Protein AF-A0A7S0LPG3-F1 (afdb_monomer)

Radius of gyration: 15.77 Å; Cα contacts (8 Å, |Δi|>4): 92; chains: 1; bounding box: 31×49×34 Å

Foldseek 3Di:
DVVVVVVVVVCVVDPDALLRVLLVVLVVLVVVCVVVVPLVVSVVVLVVSVVSLVVGPDPDDPVSNLSSLQSSLVSCLVSVVVVCLVVSLVSLVVSLPDPPDDPVRNVVSVVSCPDPSVD

Structure (mmCIF, N/CA/C/O backbone):
data_AF-A0A7S0LPG3-F1
#
_entry.id   AF-A0A7S0LPG3-F1
#
loop_
_atom_site.group_PDB
_atom_site.id
_atom_site.type_symbol
_atom_site.label_atom_id
_atom_site.label_alt_id
_atom_site.label_comp_id
_atom_site.label_asym_id
_atom_site.label_entity_id
_atom_site.label_seq_id
_atom_site.pdbx_PDB_ins_code
_atom_site.Cartn_x
_atom_site.Cartn_y
_atom_site.Cartn_z
_atom_site.occupancy
_atom_site.B_iso_or_equiv
_atom_site.auth_seq_id
_atom_site.auth_comp_id
_atom_site.auth_asym_id
_atom_site.auth_atom_id
_atom_site.pdbx_PDB_model_num
ATOM 1 N N . PRO A 1 1 ? 12.240 -31.495 1.608 1.00 48.78 1 PRO A N 1
ATOM 2 C CA . PRO A 1 1 ? 10.893 -31.803 1.061 1.00 48.78 1 PRO A CA 1
ATOM 3 C C . PRO A 1 1 ? 10.687 -31.238 -0.362 1.00 48.78 1 PRO A C 1
ATOM 5 O O . PRO A 1 1 ? 10.898 -30.050 -0.586 1.00 48.78 1 PRO A O 1
ATOM 8 N N . ALA A 1 2 ? 10.275 -32.087 -1.316 1.00 57.34 2 ALA A N 1
ATOM 9 C CA . ALA A 1 2 ? 10.165 -31.784 -2.755 1.00 57.34 2 ALA A CA 1
ATOM 10 C C . ALA A 1 2 ? 9.277 -30.566 -3.101 1.00 57.34 2 ALA A C 1
ATOM 12 O O . ALA A 1 2 ? 9.561 -29.837 -4.049 1.00 57.34 2 ALA A O 1
ATOM 13 N N . LYS A 1 3 ? 8.260 -30.272 -2.275 1.00 43.75 3 LYS A N 1
ATOM 14 C CA . LYS A 1 3 ? 7.430 -29.057 -2.403 1.00 43.75 3 LYS A CA 1
ATOM 15 C C . LYS A 1 3 ? 8.240 -27.759 -2.261 1.00 43.75 3 LYS A C 1
ATOM 17 O O . LYS A 1 3 ? 7.975 -26.799 -2.975 1.00 43.75 3 LYS A O 1
ATOM 22 N N . GLY A 1 4 ? 9.251 -27.736 -1.388 1.00 43.25 4 GLY A N 1
ATOM 23 C CA . GLY A 1 4 ? 10.129 -26.572 -1.214 1.00 43.25 4 GLY A CA 1
ATOM 24 C C . GLY A 1 4 ? 10.999 -26.295 -2.445 1.00 43.25 4 GLY A C 1
ATOM 25 O O . GLY A 1 4 ? 11.192 -25.140 -2.812 1.00 43.25 4 GLY A O 1
ATOM 26 N N . ALA A 1 5 ? 11.458 -27.346 -3.133 1.00 53.94 5 ALA A N 1
ATOM 27 C CA . ALA A 1 5 ? 12.257 -27.222 -4.354 1.00 53.94 5 ALA A CA 1
ATOM 28 C C . ALA A 1 5 ? 11.432 -26.686 -5.541 1.00 53.94 5 ALA A C 1
ATOM 30 O O . ALA A 1 5 ? 11.895 -25.803 -6.262 1.00 53.94 5 ALA A O 1
ATOM 31 N N . LEU A 1 6 ? 10.182 -27.147 -5.693 1.00 54.97 6 LEU A N 1
ATOM 32 C CA . LEU A 1 6 ? 9.236 -26.628 -6.691 1.00 54.97 6 LEU A CA 1
ATOM 33 C C . LEU A 1 6 ? 8.942 -25.136 -6.483 1.00 54.97 6 LEU A C 1
ATOM 35 O O . LEU A 1 6 ? 9.034 -24.359 -7.433 1.00 54.97 6 LEU A O 1
ATOM 39 N N . LEU A 1 7 ? 8.675 -24.719 -5.240 1.00 56.31 7 LEU A N 1
ATOM 40 C CA . LEU A 1 7 ? 8.431 -23.312 -4.902 1.00 56.31 7 LEU A CA 1
ATOM 41 C C . LEU A 1 7 ? 9.644 -22.425 -5.214 1.00 56.31 7 LEU A C 1
ATOM 43 O O . LEU A 1 7 ? 9.485 -21.359 -5.804 1.00 56.31 7 LEU A O 1
ATOM 47 N N . LEU A 1 8 ? 10.857 -22.881 -4.887 1.00 54.78 8 LEU A N 1
ATOM 48 C CA . LEU A 1 8 ? 12.090 -22.153 -5.195 1.00 54.78 8 LEU A CA 1
ATOM 49 C C . LEU A 1 8 ? 12.358 -22.052 -6.702 1.00 54.78 8 LEU A C 1
ATOM 51 O O . LEU A 1 8 ? 12.748 -20.985 -7.173 1.00 54.78 8 LEU A O 1
ATOM 55 N N . SER A 1 9 ? 12.124 -23.119 -7.472 1.00 58.25 9 SER A N 1
ATOM 56 C CA . SER A 1 9 ? 12.274 -23.084 -8.936 1.00 58.25 9 SER A CA 1
ATOM 57 C C . SER A 1 9 ? 11.288 -22.107 -9.589 1.00 58.25 9 SER A C 1
ATOM 59 O O . SER A 1 9 ? 11.672 -21.309 -10.443 1.00 58.25 9 SER A O 1
ATOM 61 N N . SER A 1 10 ? 10.041 -22.090 -9.110 1.00 56.62 10 SER A N 1
ATOM 62 C CA . SER A 1 10 ? 8.995 -21.197 -9.603 1.00 56.62 10 SER A CA 1
ATOM 63 C C . SER A 1 10 ? 9.303 -19.733 -9.279 1.00 56.62 10 SER A C 1
ATOM 65 O O . SER A 1 10 ? 9.206 -18.877 -10.158 1.00 56.62 10 SER A O 1
ATOM 67 N N . LEU A 1 11 ? 9.771 -19.449 -8.057 1.00 53.62 11 LEU A N 1
ATOM 68 C CA . LEU A 1 11 ? 10.207 -18.110 -7.650 1.00 53.62 11 LEU A CA 1
ATOM 69 C C . LEU A 1 11 ? 11.406 -17.610 -8.470 1.00 53.62 11 LEU A C 1
ATOM 71 O O . LEU A 1 11 ? 11.443 -16.441 -8.836 1.00 53.62 11 LEU A O 1
ATOM 75 N N . ARG A 1 12 ? 12.357 -18.490 -8.811 1.00 59.84 12 ARG A N 1
ATOM 76 C CA . ARG A 1 12 ? 13.504 -18.145 -9.670 1.00 59.84 12 ARG A CA 1
ATOM 77 C C . ARG A 1 12 ? 13.106 -17.888 -11.125 1.00 59.84 12 ARG A C 1
ATOM 79 O O . ARG A 1 12 ? 13.720 -17.052 -11.774 1.00 59.84 12 ARG A O 1
ATOM 86 N N . SER A 1 13 ? 12.080 -18.578 -11.627 1.00 58.28 13 SER A N 1
ATOM 87 C CA . SER A 1 13 ? 11.587 -18.416 -13.006 1.00 58.28 13 SER A CA 1
ATOM 88 C C . SER A 1 13 ? 10.781 -17.133 -13.240 1.00 58.28 13 SER A C 1
ATOM 90 O O . SER A 1 13 ? 10.547 -16.749 -14.383 1.00 58.28 13 SER A O 1
ATOM 92 N N . ARG A 1 14 ? 10.342 -16.467 -12.165 1.00 60.12 14 ARG A N 1
ATOM 93 C CA . ARG A 1 14 ? 9.576 -15.217 -12.205 1.00 60.12 14 ARG A CA 1
ATOM 94 C C . ARG A 1 14 ? 10.212 -14.204 -11.255 1.00 60.12 14 ARG A C 1
ATOM 96 O O . ARG A 1 14 ? 9.649 -13.961 -10.184 1.00 60.12 14 ARG A O 1
ATOM 103 N N . PRO A 1 15 ? 11.390 -13.653 -11.603 1.00 66.56 15 PRO A N 1
ATOM 104 C CA . PRO A 1 15 ? 12.020 -12.629 -10.786 1.00 66.56 15 PRO A CA 1
ATOM 105 C C . PRO A 1 15 ? 11.054 -11.451 -10.659 1.00 66.56 15 PRO A C 1
ATOM 107 O O . PRO A 1 15 ? 10.674 -10.819 -11.640 1.00 66.56 15 PRO A O 1
ATOM 110 N N . MET A 1 16 ? 10.594 -11.221 -9.435 1.00 77.56 16 MET A N 1
ATOM 111 C CA . MET A 1 16 ? 9.735 -10.100 -9.091 1.00 77.56 16 MET A CA 1
ATOM 112 C C . MET A 1 16 ? 10.635 -8.957 -8.650 1.00 77.56 16 MET A C 1
ATOM 114 O O . MET A 1 16 ? 11.530 -9.169 -7.829 1.00 77.56 16 MET A O 1
ATOM 118 N N . SER A 1 17 ? 10.405 -7.760 -9.181 1.00 80.00 17 SER A N 1
ATOM 119 C CA . SER A 1 17 ? 11.136 -6.585 -8.727 1.00 80.00 17 SER A CA 1
ATOM 120 C C . SER A 1 17 ? 10.814 -6.278 -7.259 1.00 80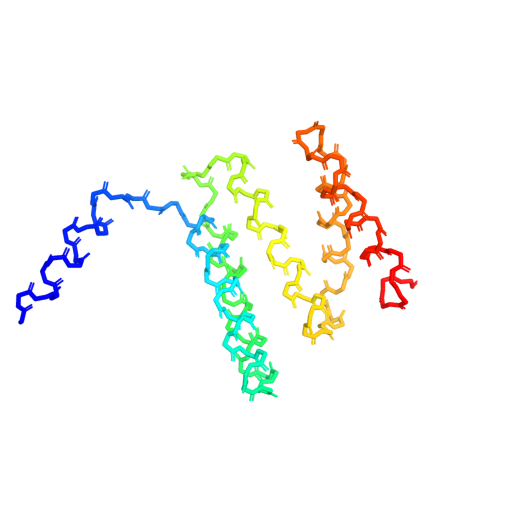.00 17 SER A C 1
ATOM 122 O O . SER A 1 17 ? 9.758 -6.669 -6.747 1.00 80.00 17 SER A O 1
ATOM 124 N N . GLY A 1 18 ? 11.709 -5.567 -6.566 1.00 79.44 18 GLY A N 1
ATOM 125 C CA . GLY A 1 18 ? 11.492 -5.190 -5.164 1.00 79.44 18 GLY A CA 1
ATOM 126 C C . GLY A 1 18 ? 10.165 -4.449 -4.957 1.00 79.44 18 GLY A C 1
ATOM 127 O O . GLY A 1 18 ? 9.417 -4.768 -4.036 1.00 79.44 18 GLY A O 1
ATOM 128 N N . HIS A 1 19 ? 9.807 -3.551 -5.881 1.00 82.88 19 HIS A N 1
ATOM 129 C CA . HIS A 1 19 ? 8.541 -2.813 -5.839 1.00 82.88 19 HIS A CA 1
ATOM 130 C C . HIS A 1 19 ? 7.323 -3.717 -6.062 1.00 82.88 19 HIS A C 1
ATOM 132 O O . HIS A 1 19 ? 6.354 -3.622 -5.310 1.00 82.88 19 HIS A O 1
ATOM 138 N N . ALA A 1 20 ? 7.373 -4.640 -7.028 1.00 82.06 20 ALA A N 1
ATOM 139 C CA . ALA A 1 20 ? 6.281 -5.589 -7.247 1.00 82.06 20 ALA A CA 1
ATOM 140 C C . ALA A 1 20 ? 6.081 -6.523 -6.037 1.00 82.06 20 ALA A C 1
ATOM 142 O O . ALA A 1 20 ? 4.945 -6.843 -5.663 1.00 82.06 20 ALA A O 1
ATOM 143 N N . TRP A 1 21 ? 7.174 -6.921 -5.376 1.00 86.00 21 TRP A N 1
ATOM 144 C CA . TRP A 1 21 ? 7.110 -7.709 -4.149 1.00 86.00 21 TRP A CA 1
ATOM 145 C C . TRP A 1 21 ? 6.512 -6.906 -2.992 1.00 86.00 21 TRP A C 1
ATOM 147 O O . TRP A 1 21 ? 5.574 -7.392 -2.356 1.00 86.00 21 TRP A O 1
ATOM 157 N N . CYS A 1 22 ? 6.974 -5.672 -2.768 1.00 87.19 22 CYS A N 1
ATOM 158 C CA . CYS A 1 22 ? 6.431 -4.788 -1.738 1.00 87.19 22 CYS A CA 1
ATOM 159 C C . CYS A 1 22 ? 4.938 -4.522 -1.952 1.00 87.19 22 CYS A C 1
ATOM 161 O O . CYS A 1 22 ? 4.154 -4.737 -1.029 1.00 87.19 22 CYS A O 1
ATOM 163 N N . ALA A 1 23 ? 4.516 -4.169 -3.169 1.00 85.00 23 ALA A N 1
ATOM 164 C CA . ALA A 1 23 ? 3.108 -3.952 -3.501 1.00 85.00 23 ALA A CA 1
ATOM 165 C C . ALA A 1 23 ? 2.247 -5.185 -3.174 1.00 85.00 23 ALA A C 1
ATOM 167 O O . ALA A 1 23 ? 1.185 -5.084 -2.553 1.00 85.00 23 ALA A O 1
ATOM 168 N N . ARG A 1 24 ? 2.732 -6.386 -3.519 1.00 87.19 24 ARG A N 1
ATOM 169 C CA . ARG A 1 24 ? 2.045 -7.640 -3.184 1.00 87.19 24 ARG A CA 1
ATOM 170 C C . ARG A 1 24 ? 1.975 -7.879 -1.675 1.00 87.19 24 ARG A C 1
ATOM 172 O O . ARG A 1 24 ? 0.935 -8.317 -1.186 1.00 87.19 24 ARG A O 1
ATOM 179 N N . MET A 1 25 ? 3.058 -7.626 -0.943 1.00 87.44 25 MET A N 1
ATOM 180 C CA . MET A 1 25 ? 3.091 -7.804 0.511 1.00 87.44 25 MET A CA 1
ATOM 181 C C . MET A 1 25 ? 2.182 -6.813 1.232 1.00 87.44 25 MET A C 1
ATOM 183 O O . MET A 1 25 ? 1.467 -7.233 2.134 1.00 87.44 25 MET A O 1
ATOM 187 N N . LEU A 1 26 ? 2.121 -5.556 0.792 1.00 87.25 26 LEU A N 1
ATOM 188 C CA . LEU A 1 26 ? 1.221 -4.535 1.337 1.00 87.25 26 LEU A CA 1
ATOM 189 C C . LEU A 1 26 ? -0.257 -4.925 1.156 1.00 87.25 26 LEU A C 1
ATOM 191 O O . LEU A 1 26 ? -1.034 -4.862 2.108 1.00 87.25 26 LEU A O 1
ATOM 195 N N . ARG A 1 27 ? -0.641 -5.448 -0.019 1.00 85.69 27 ARG A N 1
ATOM 196 C CA . ARG A 1 27 ? -1.998 -5.992 -0.244 1.00 85.69 27 ARG A CA 1
ATOM 197 C C . ARG A 1 27 ? -2.325 -7.164 0.679 1.00 85.69 27 ARG A C 1
ATOM 199 O O . ARG A 1 27 ? -3.422 -7.237 1.233 1.00 85.69 27 ARG A O 1
ATOM 206 N N . ASN A 1 28 ? -1.385 -8.095 0.837 1.00 86.56 28 ASN A N 1
ATOM 207 C CA . ASN A 1 28 ? -1.566 -9.246 1.721 1.00 86.56 28 ASN A CA 1
ATOM 208 C C . ASN A 1 28 ? -1.675 -8.814 3.183 1.00 86.56 28 ASN A C 1
ATOM 210 O O . ASN A 1 28 ? -2.526 -9.326 3.905 1.00 86.56 28 ASN A O 1
ATOM 214 N N . LEU A 1 29 ? -0.841 -7.858 3.589 1.00 84.56 29 LEU A N 1
ATOM 215 C CA . LEU A 1 29 ? -0.832 -7.290 4.925 1.00 84.56 29 LEU A CA 1
ATOM 216 C C . LEU A 1 29 ? -2.210 -6.719 5.270 1.00 84.56 29 LEU A C 1
ATOM 218 O O . LEU A 1 29 ? -2.756 -7.080 6.304 1.00 84.56 29 LEU A O 1
ATOM 222 N N . LEU A 1 30 ? -2.829 -5.945 4.372 1.00 78.81 30 LEU A N 1
ATOM 223 C CA . LEU A 1 30 ? -4.189 -5.431 4.583 1.00 78.81 30 LEU A CA 1
ATOM 224 C C . LEU A 1 30 ? -5.250 -6.523 4.669 1.00 78.81 30 LEU A C 1
ATOM 226 O O . LEU A 1 30 ? -6.104 -6.469 5.549 1.00 78.81 30 LEU A O 1
ATOM 230 N N . ARG A 1 31 ? -5.196 -7.533 3.792 1.00 80.38 31 ARG A N 1
ATOM 231 C CA . ARG A 1 31 ? -6.160 -8.646 3.815 1.00 80.38 31 ARG A CA 1
ATOM 232 C C . ARG A 1 31 ? -6.099 -9.440 5.116 1.00 80.38 31 ARG A C 1
ATOM 234 O O . ARG A 1 31 ? -7.136 -9.774 5.674 1.00 80.38 31 ARG A O 1
ATOM 241 N N . VAL A 1 32 ? -4.892 -9.745 5.587 1.00 74.75 32 VAL A N 1
ATOM 242 C CA . VAL A 1 32 ? -4.686 -10.485 6.841 1.00 74.75 32 VAL A CA 1
ATOM 243 C C . VAL A 1 32 ? -5.071 -9.622 8.033 1.00 74.75 32 VAL A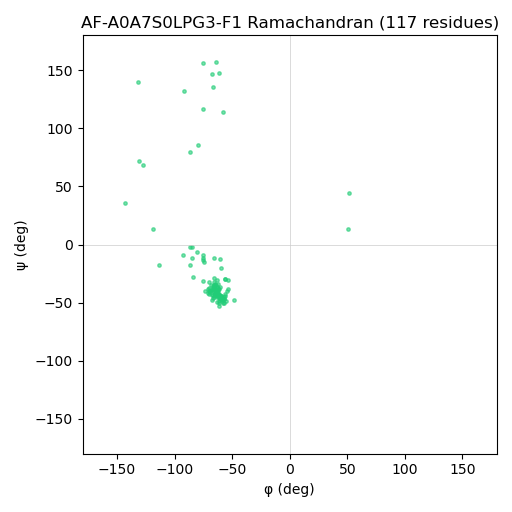 C 1
ATOM 245 O O . VAL A 1 32 ? -5.690 -10.097 8.979 1.00 74.75 32 VAL A O 1
ATOM 248 N N . HIS A 1 33 ? -4.731 -8.342 7.986 1.00 68.56 33 HIS A N 1
ATOM 249 C CA . HIS A 1 33 ? -4.943 -7.460 9.109 1.00 68.56 33 HIS A CA 1
ATOM 250 C C . HIS A 1 33 ? -6.408 -7.045 9.292 1.00 68.56 33 HIS A C 1
ATOM 252 O O . HIS A 1 33 ? -6.851 -6.953 10.436 1.00 68.56 33 HIS A O 1
ATOM 258 N N . ALA A 1 34 ? -7.186 -6.939 8.208 1.00 62.19 34 ALA A N 1
ATOM 259 C CA . ALA A 1 34 ? -8.645 -6.837 8.280 1.00 62.19 34 ALA A CA 1
ATOM 260 C C . ALA A 1 34 ? -9.270 -7.982 9.102 1.00 62.19 34 ALA A C 1
ATOM 262 O O . ALA A 1 34 ? -10.281 -7.779 9.764 1.00 62.19 34 ALA A O 1
ATOM 263 N N . ALA A 1 35 ? -8.650 -9.167 9.101 1.00 68.12 35 ALA A N 1
ATOM 264 C CA . ALA A 1 35 ? -9.094 -10.305 9.901 1.00 68.12 35 ALA A CA 1
ATOM 265 C C . ALA A 1 35 ? -8.537 -10.316 11.339 1.00 68.12 35 ALA A C 1
ATOM 267 O O . ALA A 1 35 ? -9.070 -11.033 12.181 1.00 68.12 35 ALA A O 1
ATOM 268 N N . ALA A 1 36 ? -7.467 -9.564 11.629 1.00 69.44 36 ALA A N 1
ATOM 269 C CA . ALA A 1 36 ? -6.705 -9.681 12.877 1.00 69.44 36 ALA A CA 1
ATOM 270 C C . ALA A 1 36 ? -6.782 -8.461 13.813 1.00 69.44 36 ALA A C 1
ATOM 272 O O . ALA A 1 36 ? -6.401 -8.590 14.971 1.00 69.44 36 ALA A O 1
ATOM 273 N N . SER A 1 37 ? -7.201 -7.281 13.340 1.00 69.06 37 SER A N 1
ATOM 274 C CA . SER A 1 37 ? -7.321 -6.032 14.128 1.00 69.06 37 SER A CA 1
ATOM 275 C C . SER A 1 37 ? -6.083 -5.598 14.957 1.00 69.06 37 SER A C 1
ATOM 277 O O . SER A 1 37 ? -6.172 -4.685 15.768 1.00 69.06 37 SER A O 1
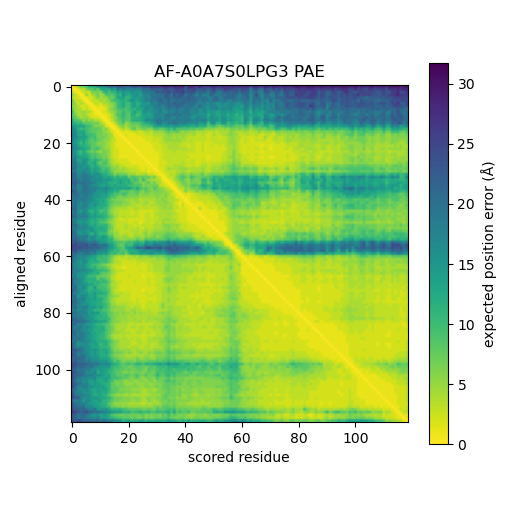ATOM 279 N N . ASP A 1 38 ? -4.899 -6.180 14.726 1.00 77.25 38 ASP A N 1
ATOM 280 C CA . ASP A 1 38 ? -3.606 -5.813 15.342 1.00 77.25 38 ASP A CA 1
ATOM 281 C C . ASP A 1 38 ? -2.847 -4.687 14.592 1.00 77.25 38 ASP A C 1
ATOM 283 O O . ASP A 1 38 ? -1.961 -4.933 13.759 1.00 77.25 38 ASP A O 1
ATOM 287 N N . ALA A 1 39 ? -3.260 -3.435 14.824 1.00 74.19 39 ALA A N 1
ATOM 288 C CA . ALA A 1 39 ? -2.715 -2.258 14.133 1.00 74.19 39 ALA A CA 1
ATOM 289 C C . ALA A 1 39 ? -1.211 -2.030 14.378 1.00 74.19 39 ALA A C 1
ATOM 291 O O . ALA A 1 39 ? -0.487 -1.809 13.402 1.00 74.19 39 ALA A O 1
ATOM 292 N N . PRO A 1 40 ? -0.682 -2.141 15.614 1.00 75.06 40 PRO A N 1
ATOM 293 C CA . PRO A 1 40 ? 0.737 -1.901 15.883 1.00 75.06 40 PRO A CA 1
ATOM 294 C C . PRO A 1 40 ? 1.677 -2.825 15.103 1.00 75.06 40 PRO A C 1
ATOM 296 O O . PRO A 1 40 ? 2.663 -2.367 14.518 1.00 75.06 40 PRO A O 1
ATOM 299 N N . ARG A 1 41 ? 1.374 -4.130 15.042 1.00 77.56 41 ARG A N 1
ATOM 300 C CA . ARG A 1 41 ? 2.206 -5.090 14.300 1.00 77.56 41 ARG A CA 1
ATOM 301 C C . ARG A 1 41 ? 2.188 -4.806 12.802 1.00 77.56 41 ARG A C 1
ATOM 303 O O . ARG A 1 41 ? 3.209 -4.948 12.124 1.00 77.56 41 ARG A O 1
ATOM 310 N N . THR A 1 42 ? 1.038 -4.380 12.299 1.00 80.75 42 THR A N 1
ATOM 311 C CA . THR A 1 42 ? 0.837 -4.097 10.881 1.00 80.75 42 THR A CA 1
ATOM 312 C C . THR A 1 42 ? 1.531 -2.811 10.459 1.00 80.75 42 THR A C 1
ATOM 314 O O . THR A 1 42 ? 2.185 -2.805 9.420 1.00 80.75 42 THR A O 1
ATOM 317 N N . LEU A 1 43 ? 1.501 -1.767 11.290 1.00 80.62 43 LEU A N 1
ATOM 318 C CA . LEU A 1 43 ? 2.269 -0.541 11.064 1.00 80.62 43 LEU A CA 1
ATOM 319 C C . LEU A 1 43 ? 3.769 -0.843 10.939 1.00 80.62 43 LEU A C 1
ATOM 321 O O . LEU A 1 43 ? 4.401 -0.434 9.968 1.00 80.62 43 LEU A O 1
ATOM 325 N N . GLY A 1 44 ? 4.326 -1.646 11.852 1.00 85.00 44 GLY A N 1
ATOM 326 C CA . GLY A 1 44 ? 5.740 -2.030 11.794 1.00 85.00 44 GLY A CA 1
ATOM 327 C C . GLY A 1 44 ? 6.103 -2.885 10.571 1.00 85.00 44 GLY A C 1
ATOM 328 O O . GLY A 1 44 ? 7.203 -2.767 10.031 1.00 85.00 44 GLY A O 1
ATOM 329 N N . ALA A 1 45 ? 5.196 -3.751 10.109 1.00 86.12 45 ALA A N 1
ATOM 330 C CA . ALA A 1 45 ? 5.395 -4.515 8.878 1.00 86.12 45 ALA A CA 1
ATOM 331 C C . ALA A 1 45 ? 5.314 -3.622 7.629 1.00 86.12 45 ALA A C 1
ATOM 333 O O . ALA A 1 45 ? 6.152 -3.753 6.736 1.00 86.12 45 ALA A O 1
ATOM 334 N N . ALA A 1 46 ? 4.348 -2.701 7.587 1.00 85.25 46 ALA A N 1
ATOM 335 C CA . ALA A 1 46 ? 4.193 -1.732 6.510 1.00 85.25 46 ALA A CA 1
ATOM 336 C C . ALA A 1 46 ? 5.434 -0.842 6.387 1.00 85.25 46 ALA A C 1
ATOM 338 O O . ALA A 1 46 ? 5.973 -0.712 5.292 1.00 85.25 46 ALA A O 1
ATOM 339 N N . ASP A 1 47 ? 5.948 -0.316 7.501 1.00 84.00 47 ASP A N 1
ATOM 340 C CA . ASP A 1 47 ? 7.120 0.564 7.499 1.00 84.00 47 ASP A CA 1
ATOM 341 C C . ASP A 1 47 ? 8.353 -0.090 6.862 1.00 84.00 47 ASP A C 1
ATOM 343 O O . ASP A 1 47 ? 9.010 0.477 5.988 1.00 84.00 47 ASP A O 1
ATOM 347 N N . ARG A 1 48 ? 8.618 -1.352 7.215 1.00 86.56 48 ARG A N 1
ATOM 348 C CA . ARG A 1 48 ? 9.733 -2.116 6.639 1.00 86.56 48 ARG A CA 1
ATOM 349 C C . ARG A 1 48 ? 9.572 -2.322 5.136 1.00 86.56 48 ARG A C 1
ATOM 351 O O . ARG A 1 48 ? 10.556 -2.231 4.408 1.00 86.56 48 ARG A O 1
ATOM 358 N N . LEU A 1 49 ? 8.355 -2.586 4.660 1.00 86.81 49 LEU A N 1
ATOM 359 C CA . LEU A 1 49 ? 8.086 -2.739 3.225 1.00 86.81 49 LEU A CA 1
ATOM 360 C C . LEU A 1 49 ? 8.313 -1.427 2.463 1.00 86.81 49 LEU A C 1
ATOM 362 O O . LEU A 1 49 ? 8.818 -1.457 1.340 1.00 86.81 49 LEU A O 1
ATOM 366 N N . LEU A 1 50 ? 8.003 -0.287 3.085 1.00 79.31 50 LEU A N 1
ATOM 367 C CA . LEU A 1 50 ? 8.257 1.041 2.522 1.00 79.31 50 LEU A CA 1
ATOM 368 C C . LEU A 1 50 ? 9.759 1.310 2.389 1.00 79.31 50 LEU A C 1
ATOM 370 O O . LEU A 1 50 ? 10.211 1.727 1.323 1.00 79.31 50 LEU A O 1
ATOM 374 N N . LEU A 1 51 ? 10.539 0.990 3.425 1.00 83.44 51 LEU A N 1
ATOM 375 C CA . LEU A 1 51 ? 12.001 1.098 3.395 1.00 83.44 51 LEU A CA 1
ATOM 376 C C . LEU A 1 51 ? 12.624 0.196 2.320 1.00 83.44 51 LEU A C 1
ATOM 378 O O . LEU A 1 51 ? 13.497 0.638 1.575 1.00 83.44 51 LEU A O 1
ATOM 382 N N . VAL A 1 52 ? 12.157 -1.052 2.199 1.00 82.12 52 VAL A N 1
ATOM 383 C CA . VAL A 1 52 ? 12.647 -1.996 1.178 1.00 82.12 52 VAL A CA 1
ATOM 384 C C . VAL A 1 52 ? 12.333 -1.506 -0.236 1.00 82.12 52 VAL A C 1
ATOM 386 O O . VAL A 1 52 ? 13.201 -1.582 -1.105 1.00 82.12 52 VAL A O 1
ATOM 389 N N . GLY A 1 53 ? 11.128 -0.972 -0.465 1.00 75.06 53 GLY A N 1
ATOM 390 C CA . GLY A 1 53 ? 10.757 -0.385 -1.755 1.00 75.06 53 GLY A CA 1
ATOM 391 C C . GLY A 1 53 ? 11.676 0.781 -2.132 1.00 75.06 53 GLY A C 1
ATOM 392 O O . GLY A 1 53 ? 12.229 0.803 -3.229 1.00 75.06 53 GLY A O 1
ATOM 393 N N . ALA A 1 54 ? 11.924 1.694 -1.188 1.00 74.94 54 ALA A N 1
ATOM 394 C CA . ALA A 1 54 ? 12.790 2.855 -1.397 1.00 74.94 54 ALA A CA 1
ATOM 395 C C . ALA A 1 54 ? 14.271 2.490 -1.624 1.00 74.94 54 ALA A C 1
ATOM 397 O O . ALA A 1 54 ? 14.966 3.174 -2.374 1.00 74.94 54 ALA A O 1
ATOM 398 N N . ALA A 1 55 ? 14.757 1.405 -1.013 1.00 76.19 55 ALA A N 1
ATOM 399 C CA . ALA A 1 55 ? 16.155 0.980 -1.106 1.00 76.19 55 ALA A CA 1
ATOM 400 C C . ALA A 1 55 ? 16.532 0.325 -2.450 1.00 76.19 55 ALA A C 1
ATOM 402 O O . ALA A 1 55 ? 17.717 0.122 -2.713 1.00 76.19 55 ALA A O 1
ATOM 403 N N . GLN A 1 56 ? 15.560 -0.026 -3.304 1.00 65.00 56 GLN A N 1
ATOM 404 C CA . GLN A 1 56 ? 15.807 -0.743 -4.565 1.00 65.00 56 GLN A CA 1
ATOM 405 C C . GLN A 1 56 ? 15.187 -0.053 -5.797 1.00 65.00 56 GLN A C 1
ATOM 407 O O . GLN A 1 56 ? 14.280 -0.607 -6.427 1.00 65.00 56 GLN A O 1
ATOM 412 N N . PRO A 1 57 ? 15.682 1.129 -6.210 1.00 59.62 57 PRO A N 1
ATOM 413 C CA . PRO A 1 57 ? 15.191 1.801 -7.416 1.00 59.62 57 PRO A CA 1
ATOM 414 C C . PRO A 1 57 ? 15.686 1.171 -8.737 1.00 59.62 57 PRO A C 1
ATOM 416 O O . PRO A 1 57 ? 15.155 1.486 -9.795 1.00 59.62 57 PRO A O 1
ATOM 419 N N . ALA A 1 58 ? 16.693 0.286 -8.712 1.00 53.16 58 ALA A N 1
ATOM 420 C CA . ALA A 1 58 ? 17.494 -0.040 -9.902 1.00 53.16 58 ALA A CA 1
ATOM 421 C C . ALA A 1 58 ? 16.961 -1.157 -10.832 1.00 53.16 58 ALA A C 1
ATOM 423 O O . ALA A 1 58 ? 17.588 -1.429 -11.851 1.00 53.16 58 ALA A O 1
ATOM 424 N N . VAL A 1 59 ? 15.836 -1.821 -10.527 1.00 60.62 59 VAL A N 1
ATOM 425 C CA . VAL A 1 59 ? 15.322 -2.951 -11.347 1.00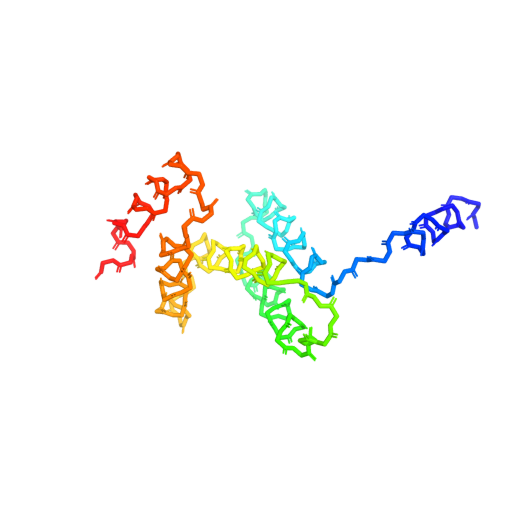 60.62 59 VAL A CA 1
ATOM 426 C C . VAL A 1 59 ? 13.791 -2.962 -11.423 1.00 60.62 59 VAL A C 1
ATOM 428 O O . VAL A 1 59 ? 13.164 -4.017 -11.344 1.00 60.62 59 VAL A O 1
ATOM 431 N N . THR A 1 60 ? 13.156 -1.791 -11.467 1.00 71.38 60 THR A N 1
ATOM 432 C CA . THR A 1 60 ? 11.690 -1.687 -11.387 1.00 71.38 60 THR A CA 1
ATOM 433 C C . THR A 1 60 ? 11.152 -0.779 -12.484 1.00 71.38 60 THR A C 1
ATOM 435 O O . THR A 1 60 ? 11.753 0.243 -12.817 1.00 71.38 60 THR A O 1
ATOM 438 N N . SER A 1 61 ? 10.022 -1.153 -13.084 1.00 80.81 61 SER A N 1
ATOM 439 C CA . SER A 1 61 ? 9.371 -0.284 -14.069 1.00 80.81 61 SER A CA 1
ATOM 440 C C . SER A 1 61 ? 8.651 0.878 -13.376 1.00 80.81 61 SER A C 1
ATOM 442 O O . SER A 1 61 ? 8.212 0.757 -12.232 1.00 80.81 61 SER A O 1
ATOM 444 N N . ALA A 1 62 ? 8.442 1.990 -14.087 1.00 79.00 62 ALA A N 1
ATOM 445 C CA . ALA A 1 62 ? 7.651 3.111 -13.568 1.00 79.00 62 ALA A CA 1
ATOM 446 C C . ALA A 1 62 ? 6.229 2.688 -13.145 1.00 79.00 62 ALA A C 1
ATOM 448 O O . ALA A 1 62 ? 5.662 3.262 -12.221 1.00 79.00 62 ALA A O 1
ATOM 449 N N . ALA A 1 63 ? 5.657 1.667 -13.794 1.00 77.81 63 ALA A N 1
ATOM 450 C CA . ALA A 1 63 ? 4.359 1.110 -13.418 1.00 77.81 63 ALA A CA 1
ATOM 451 C C . ALA A 1 63 ? 4.415 0.354 -12.078 1.00 77.81 63 ALA A C 1
ATOM 453 O O . ALA A 1 63 ? 3.514 0.492 -11.258 1.00 77.81 63 ALA A O 1
ATOM 454 N N . GLU A 1 64 ? 5.484 -0.403 -11.817 1.00 80.88 64 GLU A N 1
ATOM 455 C CA . GLU A 1 64 ? 5.664 -1.114 -10.542 1.00 80.88 64 GLU A CA 1
ATOM 456 C C . GLU A 1 64 ? 5.936 -0.156 -9.380 1.00 80.88 64 GLU A C 1
ATOM 458 O O . GLU A 1 64 ? 5.441 -0.369 -8.274 1.00 80.88 64 GLU A O 1
ATOM 463 N N . GLN A 1 65 ? 6.702 0.910 -9.626 1.00 80.06 65 GLN A N 1
ATOM 464 C CA . GLN A 1 65 ? 6.927 1.967 -8.638 1.00 80.06 65 GLN A CA 1
ATOM 465 C C . GLN A 1 65 ? 5.612 2.646 -8.256 1.00 80.06 65 GLN A C 1
ATOM 467 O O . GLN A 1 65 ? 5.338 2.857 -7.073 1.00 80.06 65 GLN A O 1
ATOM 472 N N . LEU A 1 66 ? 4.779 2.923 -9.259 1.00 78.69 66 LEU A N 1
ATOM 473 C CA . LEU A 1 66 ? 3.473 3.531 -9.077 1.00 78.69 66 LEU A CA 1
ATOM 474 C C . LEU A 1 66 ? 2.492 2.611 -8.331 1.00 78.69 66 LEU A C 1
ATOM 476 O O . LEU A 1 66 ? 1.874 3.070 -7.373 1.00 78.69 66 LEU A O 1
ATOM 480 N N . ASP A 1 67 ? 2.392 1.323 -8.694 1.00 81.75 67 ASP A N 1
ATOM 481 C CA . ASP A 1 67 ? 1.564 0.352 -7.950 1.00 81.75 67 ASP A CA 1
ATOM 482 C C . ASP A 1 67 ? 2.030 0.257 -6.495 1.00 81.75 67 ASP A C 1
ATOM 484 O O . ASP A 1 67 ? 1.224 0.364 -5.575 1.00 81.75 67 ASP A O 1
ATOM 488 N N . CYS A 1 68 ? 3.339 0.140 -6.257 1.00 85.00 68 CYS A N 1
ATOM 489 C CA . CYS A 1 68 ? 3.867 0.102 -4.898 1.00 85.00 68 CYS A CA 1
ATOM 490 C C . CYS A 1 68 ? 3.491 1.362 -4.108 1.00 85.00 68 CYS A C 1
ATOM 492 O O . CYS A 1 68 ? 3.005 1.234 -2.989 1.00 85.00 68 CYS A O 1
ATOM 494 N N . ALA A 1 69 ? 3.652 2.559 -4.681 1.00 82.62 69 ALA A N 1
ATOM 495 C CA . ALA A 1 69 ? 3.261 3.811 -4.033 1.00 82.62 69 ALA A CA 1
ATOM 496 C C . ALA A 1 69 ? 1.750 3.876 -3.736 1.00 82.62 69 ALA A C 1
ATOM 498 O O . ALA A 1 69 ? 1.355 4.339 -2.664 1.00 82.62 69 ALA A O 1
ATOM 499 N N . ALA A 1 70 ? 0.911 3.365 -4.641 1.00 83.50 70 ALA A N 1
ATOM 500 C CA . ALA A 1 70 ? -0.533 3.275 -4.449 1.00 83.50 70 ALA A CA 1
ATOM 501 C C . ALA A 1 70 ? -0.892 2.357 -3.269 1.00 83.50 70 ALA A C 1
ATOM 503 O O . ALA A 1 70 ? -1.635 2.759 -2.371 1.00 83.50 70 ALA A O 1
ATOM 504 N N . GLN A 1 71 ? -0.316 1.148 -3.225 1.00 87.19 71 GLN A N 1
ATOM 505 C CA . GLN A 1 71 ? -0.553 0.203 -2.128 1.00 87.19 71 GLN A CA 1
ATOM 506 C C . GLN A 1 71 ? -0.059 0.760 -0.790 1.00 87.19 71 GLN A C 1
ATOM 508 O O . GLN A 1 71 ? -0.734 0.620 0.225 1.00 87.19 71 GLN A O 1
ATOM 513 N N . SER A 1 72 ? 1.092 1.431 -0.790 1.00 86.69 72 SER A N 1
ATOM 514 C CA . SER A 1 72 ? 1.650 2.111 0.379 1.00 86.69 72 SER A CA 1
ATOM 515 C C . SER A 1 72 ? 0.700 3.160 0.944 1.00 86.69 72 SER A C 1
ATOM 517 O O . SER A 1 72 ? 0.396 3.154 2.137 1.00 86.69 72 SER A O 1
ATOM 519 N N . ALA A 1 73 ? 0.192 4.042 0.082 1.00 86.81 73 ALA A N 1
ATOM 520 C CA . ALA A 1 73 ? -0.723 5.093 0.494 1.00 86.81 73 ALA A CA 1
ATOM 521 C C . ALA A 1 73 ? -2.063 4.530 0.985 1.00 86.81 73 ALA A C 1
ATOM 523 O O . ALA A 1 73 ? -2.610 5.010 1.979 1.00 86.81 73 ALA A O 1
ATOM 524 N N . TYR A 1 74 ? -2.560 3.469 0.343 1.00 86.81 74 TYR A N 1
ATOM 525 C CA . TYR A 1 74 ? -3.772 2.787 0.783 1.00 86.81 74 TYR A CA 1
ATOM 526 C C . TYR A 1 74 ? -3.593 2.106 2.147 1.00 86.81 74 TYR A C 1
ATOM 528 O O . TYR A 1 74 ? -4.492 2.172 2.983 1.00 86.81 74 TYR A O 1
ATOM 536 N N . VAL A 1 75 ? -2.421 1.520 2.422 1.00 87.19 75 VAL A N 1
ATOM 537 C CA . VAL A 1 75 ? -2.093 0.987 3.753 1.00 87.19 75 VAL A CA 1
ATOM 538 C C . VAL A 1 75 ? -2.107 2.089 4.805 1.00 87.19 75 VAL A C 1
ATOM 540 O O . VAL A 1 75 ? -2.775 1.947 5.824 1.00 87.19 75 VAL A O 1
ATOM 543 N N . ILE A 1 76 ? -1.422 3.203 4.552 1.00 86.88 76 ILE A N 1
ATOM 544 C CA . ILE A 1 76 ? -1.390 4.349 5.471 1.00 86.88 76 ILE A CA 1
ATOM 545 C C . ILE A 1 76 ? -2.812 4.851 5.773 1.00 86.88 76 ILE A C 1
ATOM 547 O O . ILE A 1 76 ? -3.144 5.085 6.937 1.00 86.88 76 ILE A O 1
ATOM 551 N N . TYR A 1 77 ? -3.669 4.935 4.750 1.00 86.56 77 TYR A N 1
ATOM 552 C CA . TYR A 1 77 ? -5.085 5.272 4.899 1.00 86.56 77 TYR A CA 1
ATOM 553 C C . TYR A 1 77 ? -5.858 4.262 5.753 1.00 86.56 77 TYR A C 1
ATOM 555 O O . TYR A 1 77 ? -6.524 4.648 6.716 1.00 86.56 77 TYR A O 1
ATOM 563 N N . ALA A 1 78 ? -5.769 2.975 5.417 1.00 84.88 78 ALA A N 1
ATOM 564 C CA . ALA A 1 78 ? -6.534 1.919 6.073 1.00 84.88 78 ALA A CA 1
ATOM 565 C C . ALA A 1 78 ? -6.164 1.771 7.556 1.00 84.88 78 ALA A C 1
ATOM 567 O O . ALA A 1 78 ? -7.033 1.505 8.383 1.00 84.88 78 ALA A O 1
ATOM 568 N N . LEU A 1 79 ? -4.891 1.988 7.898 1.00 83.69 79 LEU A N 1
ATOM 569 C CA . LEU A 1 79 ? -4.394 1.930 9.275 1.00 83.69 79 LEU A CA 1
ATOM 570 C C . LEU A 1 79 ? -4.569 3.237 10.051 1.00 83.69 79 LEU A C 1
ATOM 572 O O . LEU A 1 79 ? -4.192 3.285 11.219 1.00 83.69 79 LEU A O 1
ATOM 576 N N . ARG A 1 80 ? -5.102 4.293 9.420 1.00 86.38 80 ARG A N 1
ATOM 577 C CA . ARG A 1 80 ? -5.193 5.642 10.005 1.00 86.38 80 ARG A CA 1
ATOM 578 C C . ARG A 1 80 ? -3.845 6.127 10.550 1.00 86.38 80 ARG A C 1
ATOM 580 O O . ARG A 1 80 ? -3.755 6.674 11.647 1.00 86.38 80 ARG A O 1
ATOM 587 N N . TRP A 1 81 ? -2.775 5.919 9.783 1.00 87.81 81 TRP A N 1
ATOM 588 C CA . TRP A 1 81 ? -1.425 6.263 10.219 1.00 87.81 81 TRP A CA 1
ATOM 589 C C . TRP A 1 81 ? -1.146 7.765 10.054 1.00 87.81 81 TRP A C 1
ATOM 591 O O . TRP A 1 81 ? -0.575 8.206 9.058 1.00 87.81 81 TRP A O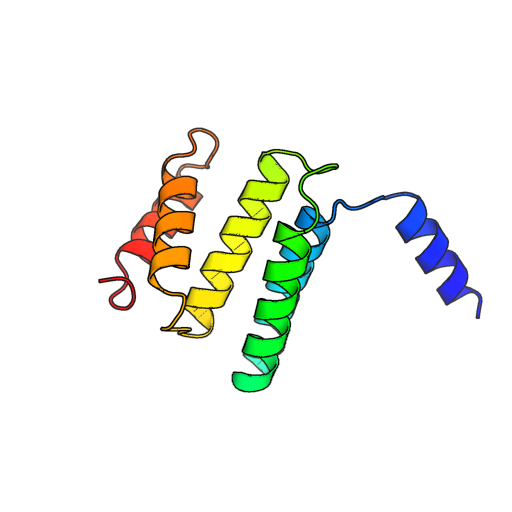 1
ATOM 601 N N . GLU A 1 82 ? -1.537 8.543 11.066 1.00 89.75 82 GLU A N 1
ATOM 602 C CA . GLU A 1 82 ? -1.445 10.015 11.102 1.00 89.75 82 GLU A CA 1
ATOM 603 C C . GLU A 1 82 ? -0.070 10.560 10.689 1.00 89.75 82 GLU A C 1
ATOM 605 O O . GLU A 1 82 ? 0.018 11.426 9.823 1.00 89.75 82 GLU A O 1
ATOM 610 N N . ALA A 1 83 ? 1.019 10.005 11.233 1.00 89.25 83 ALA A N 1
ATOM 611 C CA . ALA A 1 83 ? 2.376 10.511 10.996 1.00 89.25 83 ALA A CA 1
ATOM 612 C C . ALA A 1 83 ? 2.815 10.499 9.517 1.00 89.25 83 ALA A C 1
ATOM 614 O O . ALA A 1 83 ? 3.749 11.209 9.157 1.00 89.25 83 ALA A O 1
ATOM 615 N N . ARG A 1 84 ? 2.165 9.696 8.661 1.00 89.38 84 ARG A N 1
ATOM 616 C CA . ARG A 1 84 ? 2.464 9.603 7.219 1.00 89.38 84 ARG A CA 1
ATOM 617 C C . ARG A 1 84 ? 1.283 10.002 6.337 1.00 89.38 84 ARG A C 1
ATOM 619 O O . ARG A 1 84 ? 1.298 9.749 5.132 1.00 89.38 84 ARG A O 1
ATOM 626 N N . ARG A 1 85 ? 0.253 10.624 6.915 1.00 91.81 85 ARG A N 1
ATOM 627 C CA . ARG A 1 85 ? -0.978 11.000 6.209 1.00 91.81 85 ARG A CA 1
ATOM 628 C C . ARG A 1 85 ? -0.700 11.861 4.979 1.00 91.81 85 ARG A C 1
ATOM 630 O O . ARG A 1 85 ? -1.187 11.549 3.893 1.00 91.81 85 ARG A O 1
ATOM 637 N N . ASP A 1 86 ? 0.110 12.902 5.133 1.00 92.00 86 ASP A N 1
ATOM 638 C CA . ASP A 1 86 ? 0.383 13.855 4.053 1.00 92.00 86 ASP A CA 1
ATOM 639 C C . ASP A 1 86 ? 1.197 13.212 2.921 1.00 92.00 86 ASP A C 1
ATOM 641 O O . ASP A 1 86 ? 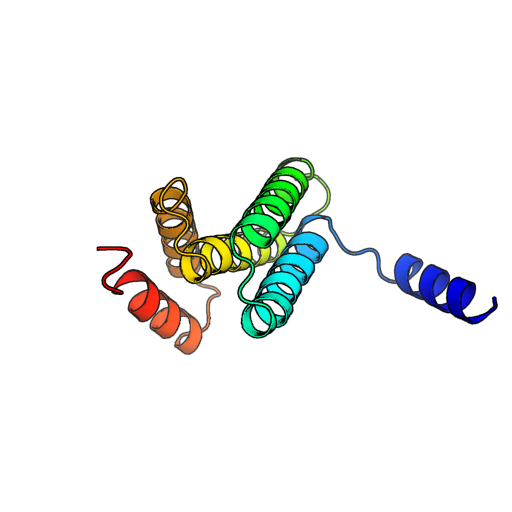0.951 13.466 1.742 1.00 92.00 86 ASP A O 1
ATOM 645 N N . GLU A 1 87 ? 2.105 12.294 3.260 1.00 89.50 87 GLU A N 1
ATOM 646 C CA . GLU A 1 87 ? 2.860 11.508 2.283 1.00 89.50 87 GLU A CA 1
ATOM 647 C C . GLU A 1 87 ? 1.947 10.574 1.473 1.00 89.50 87 GLU A C 1
ATOM 649 O O . GLU A 1 87 ? 2.071 10.475 0.245 1.00 89.50 87 GLU A O 1
ATOM 654 N N . ALA A 1 88 ? 1.002 9.908 2.142 1.00 90.38 88 ALA A N 1
ATOM 655 C CA . ALA A 1 88 ? 0.002 9.087 1.471 1.00 90.38 88 ALA A CA 1
ATOM 656 C C . ALA A 1 88 ? -0.885 9.935 0.557 1.00 90.38 88 ALA A C 1
ATOM 658 O O . ALA A 1 88 ? -1.069 9.579 -0.607 1.00 90.38 88 ALA A O 1
ATOM 659 N N . ARG A 1 89 ? -1.356 11.095 1.033 1.00 93.31 89 ARG A N 1
ATOM 660 C CA . ARG A 1 89 ? -2.140 12.038 0.227 1.00 93.31 89 ARG A CA 1
ATOM 661 C C . ARG A 1 89 ? -1.378 12.470 -1.026 1.00 93.31 89 ARG A C 1
ATOM 663 O O . ARG A 1 89 ? -1.909 12.349 -2.128 1.00 93.31 89 ARG A O 1
ATOM 670 N N . ALA A 1 90 ? -0.126 12.900 -0.880 1.00 90.50 90 ALA A N 1
ATOM 671 C CA . ALA A 1 90 ? 0.717 13.321 -1.999 1.00 90.50 90 ALA A CA 1
ATOM 672 C C . ALA A 1 90 ? 0.976 12.183 -3.002 1.00 90.50 90 ALA A C 1
ATOM 674 O O . ALA A 1 90 ? 1.076 12.406 -4.209 1.00 90.50 90 ALA A O 1
ATOM 675 N N . SER A 1 91 ? 1.084 10.943 -2.526 1.00 87.75 91 SER A N 1
ATOM 676 C CA . SER A 1 91 ? 1.263 9.768 -3.387 1.00 87.75 91 SER A CA 1
ATOM 677 C C . SER A 1 91 ? -0.003 9.437 -4.182 1.00 87.75 91 SER A C 1
ATOM 679 O O . SER A 1 91 ? 0.088 9.195 -5.384 1.00 87.75 91 SER A O 1
ATOM 681 N N . LEU A 1 92 ? -1.181 9.519 -3.557 1.00 89.62 92 LEU A N 1
ATOM 682 C CA . LEU A 1 92 ? -2.469 9.336 -4.238 1.00 89.62 92 LEU A CA 1
ATOM 683 C C . LEU A 1 92 ? -2.755 10.464 -5.241 1.00 89.62 92 LEU A C 1
ATOM 685 O O . LEU A 1 92 ? -3.245 10.195 -6.331 1.00 89.62 92 LEU A O 1
ATOM 689 N N . GLN A 1 93 ? -2.395 11.711 -4.925 1.00 91.44 93 GLN A N 1
ATOM 690 C CA . GLN A 1 93 ? -2.519 12.836 -5.862 1.00 91.44 93 GLN A CA 1
ATOM 691 C C . GLN A 1 93 ? -1.617 12.666 -7.091 1.00 91.44 93 GLN A C 1
ATOM 693 O O . GLN A 1 93 ? -2.050 12.924 -8.212 1.00 91.44 93 GLN A O 1
ATOM 698 N N . ARG A 1 94 ? -0.378 12.190 -6.901 1.00 88.44 94 ARG A N 1
ATOM 699 C CA . ARG A 1 94 ? 0.516 11.851 -8.020 1.00 88.44 94 ARG A CA 1
ATOM 700 C C . ARG A 1 94 ? -0.056 10.733 -8.889 1.00 88.44 94 ARG A C 1
ATOM 702 O O . ARG A 1 94 ? 0.050 10.816 -10.106 1.00 88.44 94 ARG A O 1
ATOM 709 N N . LEU A 1 95 ? -0.674 9.724 -8.274 1.00 86.31 95 LEU A N 1
ATOM 710 C CA . LEU A 1 95 ? -1.341 8.636 -8.988 1.00 86.31 95 LEU A CA 1
ATOM 711 C C . LEU A 1 95 ? -2.548 9.130 -9.793 1.00 86.31 95 LEU A C 1
ATOM 713 O O . LEU A 1 95 ? -2.698 8.750 -10.949 1.00 86.31 95 LEU A O 1
ATOM 717 N N . LEU A 1 96 ? -3.369 10.009 -9.215 1.00 89.00 96 LEU A N 1
ATOM 718 C CA . LEU A 1 96 ? -4.526 10.596 -9.894 1.00 89.00 96 LEU A CA 1
ATOM 719 C C . LEU A 1 96 ? -4.123 11.445 -11.114 1.00 89.00 96 LEU A C 1
ATOM 721 O O . LEU A 1 96 ? -4.859 11.515 -12.093 1.00 89.00 96 LEU A O 1
ATOM 725 N N . ALA A 1 97 ? -2.940 12.064 -11.081 1.00 88.06 97 ALA A N 1
A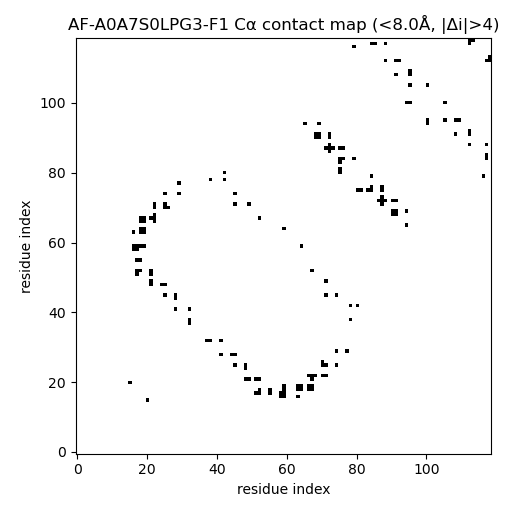TOM 726 C CA . ALA A 1 97 ? -2.391 12.805 -12.213 1.00 88.06 97 ALA A CA 1
ATOM 727 C C . ALA A 1 97 ? -1.842 11.903 -13.343 1.00 88.06 97 ALA A C 1
ATOM 729 O O . ALA A 1 97 ? -1.497 12.413 -14.415 1.00 88.06 97 ALA A O 1
ATOM 730 N N . ASP A 1 98 ? -1.740 10.582 -13.138 1.00 84.62 98 ASP A N 1
ATOM 731 C CA . ASP A 1 98 ? -1.262 9.654 -14.163 1.00 84.62 98 ASP A CA 1
ATOM 732 C C . ASP A 1 98 ? -2.340 9.4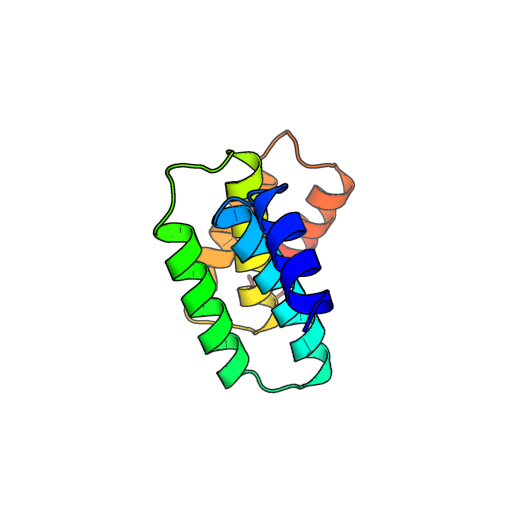05 -15.228 1.00 84.62 98 ASP A C 1
ATO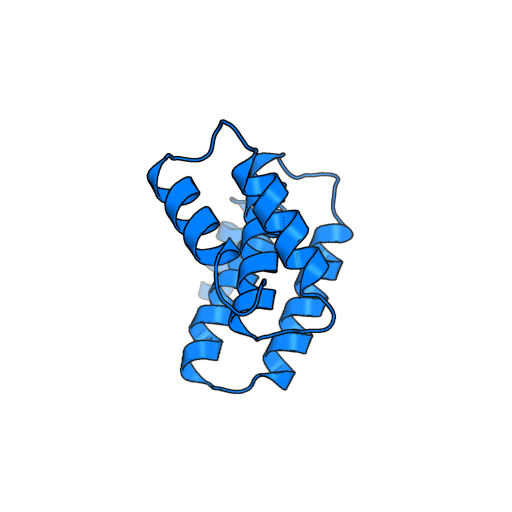M 734 O O . ASP A 1 98 ? -3.394 8.823 -14.977 1.00 84.62 98 ASP A O 1
ATOM 738 N N . ARG A 1 99 ? -2.038 9.797 -16.471 1.00 79.75 99 ARG A N 1
ATOM 739 C CA . ARG A 1 99 ? -2.947 9.669 -17.623 1.00 79.75 99 ARG A CA 1
ATOM 740 C C . ARG A 1 99 ? -3.257 8.224 -18.024 1.00 79.75 99 ARG A C 1
ATOM 742 O O . ARG A 1 99 ? -4.125 8.012 -18.864 1.00 79.75 99 ARG A O 1
ATOM 749 N N . ARG A 1 100 ? -2.524 7.245 -17.489 1.00 83.31 100 ARG A N 1
ATOM 750 C CA . ARG A 1 100 ? -2.735 5.813 -17.747 1.00 83.31 100 ARG A CA 1
ATOM 751 C C . ARG A 1 100 ? -3.791 5.198 -16.832 1.00 83.31 100 ARG A C 1
ATOM 753 O O . ARG A 1 100 ? -4.190 4.064 -17.077 1.00 83.31 100 ARG A O 1
ATOM 760 N N . LEU A 1 101 ? -4.211 5.910 -15.787 1.00 80.06 101 LEU A N 1
ATOM 761 C CA . LEU A 1 101 ? -5.189 5.424 -14.826 1.00 80.06 101 LEU A CA 1
ATOM 762 C C . LEU A 1 101 ? -6.565 5.262 -15.487 1.00 80.06 101 LEU A C 1
ATOM 764 O O . LEU A 1 101 ? -7.020 6.143 -16.223 1.00 80.06 101 LEU A O 1
ATOM 768 N N . ALA A 1 102 ? -7.251 4.147 -15.230 1.00 85.00 102 ALA A N 1
ATOM 769 C CA . ALA A 1 102 ? -8.593 3.968 -15.763 1.00 85.00 102 ALA A CA 1
ATOM 770 C C . ALA A 1 102 ? -9.565 4.957 -15.099 1.00 85.00 102 ALA A C 1
ATOM 772 O O . ALA A 1 102 ? -9.469 5.250 -13.909 1.00 85.00 102 ALA A O 1
ATOM 773 N N . LYS A 1 103 ? -10.574 5.429 -15.843 1.00 85.44 103 LYS A N 1
ATOM 774 C CA . LYS A 1 103 ? -11.558 6.405 -15.334 1.00 85.44 103 LYS A CA 1
ATOM 775 C C . LYS A 1 103 ? -12.238 5.956 -14.031 1.00 85.44 103 LYS A C 1
ATOM 777 O O . LYS A 1 103 ? -12.481 6.775 -13.153 1.00 85.44 103 LYS A O 1
ATOM 782 N N . ALA A 1 104 ? -12.542 4.664 -13.904 1.00 84.12 104 ALA A N 1
ATOM 783 C CA . ALA A 1 104 ? -13.146 4.109 -12.694 1.00 84.12 104 ALA A CA 1
ATOM 784 C C . ALA A 1 104 ? -12.195 4.158 -11.483 1.00 84.12 104 ALA A C 1
ATOM 786 O O . ALA A 1 104 ? -12.632 4.446 -10.375 1.00 84.12 104 ALA A O 1
ATOM 787 N N . GLU A 1 105 ? -10.901 3.916 -11.697 1.00 83.44 105 GLU A N 1
ATOM 788 C CA . GLU A 1 105 ? -9.876 3.988 -10.649 1.00 83.44 105 GLU A CA 1
ATOM 789 C C . GLU A 1 105 ? -9.622 5.443 -10.233 1.00 83.44 105 GLU A C 1
ATOM 791 O O . GLU A 1 105 ? -9.477 5.727 -9.047 1.00 83.44 105 GLU A O 1
ATOM 796 N N . ALA A 1 106 ? -9.641 6.376 -11.192 1.00 85.56 106 ALA A N 1
ATOM 797 C CA . ALA A 1 106 ? -9.538 7.810 -10.926 1.00 85.56 106 ALA A CA 1
ATOM 798 C C . ALA A 1 106 ? -10.665 8.300 -10.004 1.00 85.56 106 ALA A C 1
ATOM 800 O O . ALA A 1 106 ? -10.387 8.942 -8.996 1.00 85.56 106 ALA A O 1
ATOM 801 N N . LEU A 1 107 ? -11.914 7.914 -10.286 1.00 87.44 107 LEU A N 1
ATOM 802 C CA . LEU A 1 107 ? -13.066 8.248 -9.439 1.00 87.44 107 LEU A CA 1
ATOM 803 C C . LEU A 1 107 ? -12.914 7.695 -8.014 1.00 87.44 107 LEU A C 1
ATOM 805 O O . LEU A 1 107 ? -13.133 8.415 -7.046 1.00 87.44 107 LEU A O 1
ATOM 809 N N . GLN A 1 108 ? -12.474 6.441 -7.869 1.00 87.00 108 GLN A N 1
ATOM 810 C CA . GLN A 1 108 ? -12.235 5.847 -6.547 1.00 87.00 108 GLN A CA 1
ATOM 811 C C . GLN A 1 108 ? -11.139 6.585 -5.766 1.00 87.00 108 GLN A C 1
ATOM 813 O O . GLN A 1 108 ? -11.246 6.750 -4.550 1.00 87.00 108 GLN A O 1
ATOM 818 N N . LEU A 1 109 ? -10.081 7.046 -6.442 1.00 87.75 109 LEU A N 1
ATOM 819 C CA . LEU A 1 109 ? -9.033 7.853 -5.814 1.00 87.75 109 LEU A CA 1
ATOM 820 C C . LEU A 1 109 ? -9.531 9.240 -5.410 1.00 87.75 109 LEU A C 1
ATOM 822 O O . LEU A 1 109 ? -9.157 9.720 -4.342 1.00 87.75 109 LEU A O 1
ATOM 826 N N . GLU A 1 110 ? -10.362 9.879 -6.232 1.00 90.88 110 GLU A N 1
ATOM 827 C CA . GLU A 1 110 ? -10.993 11.162 -5.909 1.00 90.88 110 GLU A CA 1
ATOM 828 C C . GLU A 1 110 ? -11.891 11.040 -4.674 1.00 90.88 110 GLU A C 1
ATOM 830 O O . GLU A 1 110 ? -11.767 11.840 -3.746 1.00 90.88 110 GLU A O 1
ATOM 835 N N . GLU A 1 111 ? -12.727 10.002 -4.609 1.00 90.44 111 GLU A N 1
ATOM 836 C CA . GLU A 1 111 ? -13.555 9.692 -3.438 1.00 90.44 111 GLU A CA 1
ATOM 837 C C . GLU A 1 111 ? -12.703 9.450 -2.187 1.00 90.44 111 GLU A C 1
ATOM 839 O O . GLU A 1 111 ? -12.988 9.984 -1.110 1.00 90.44 111 GLU A O 1
ATOM 844 N N . LEU A 1 112 ? -11.616 8.684 -2.330 1.00 89.06 112 LEU A N 1
ATOM 845 C CA . LEU A 1 112 ? -10.681 8.415 -1.245 1.00 89.06 112 LEU A CA 1
ATOM 846 C C . LEU A 1 112 ? -10.033 9.709 -0.734 1.00 89.06 112 LEU A C 1
ATOM 848 O O . LEU A 1 112 ? -10.032 9.956 0.472 1.00 89.06 112 LEU A O 1
ATOM 852 N N . LEU A 1 113 ? -9.517 10.551 -1.633 1.00 90.44 113 LEU A N 1
ATOM 853 C CA . LEU A 1 113 ? -8.894 11.841 -1.315 1.00 90.44 113 LEU A CA 1
ATOM 854 C C . LEU A 1 113 ? -9.887 12.855 -0.729 1.00 90.44 113 LEU A C 1
ATOM 856 O O . LEU A 1 113 ? -9.490 13.706 0.064 1.00 90.44 113 LEU A O 1
ATOM 860 N N . ALA A 1 114 ? -11.169 12.755 -1.082 1.00 90.62 114 ALA A N 1
ATOM 861 C CA . ALA A 1 114 ? -12.247 13.563 -0.519 1.00 90.62 114 ALA A CA 1
ATOM 862 C C . ALA A 1 114 ? -12.744 13.055 0.848 1.00 90.62 114 ALA A C 1
ATOM 864 O O . ALA A 1 114 ? -13.574 13.719 1.487 1.00 90.62 114 ALA A O 1
ATOM 865 N N . SER A 1 115 ? -12.262 11.897 1.316 1.00 89.50 115 SER A N 1
ATOM 866 C CA . SER A 1 115 ? -12.644 11.353 2.618 1.00 89.50 115 SER A CA 1
ATOM 867 C C . SER A 1 115 ? -12.246 12.293 3.759 1.00 89.50 115 SER A C 1
ATOM 869 O O . SER A 1 115 ? -11.226 12.980 3.709 1.00 89.50 115 SER A O 1
ATOM 871 N N . GLY A 1 116 ? -13.044 12.296 4.832 1.00 85.81 116 GLY A N 1
ATOM 872 C CA . GLY A 1 116 ? -12.839 13.183 5.983 1.00 85.81 116 GLY A CA 1
ATOM 873 C C . GLY A 1 116 ? -11.503 13.012 6.706 1.00 85.81 116 GLY A C 1
ATOM 874 O O . GLY A 1 116 ? -11.149 13.864 7.502 1.00 85.81 116 GLY A O 1
ATOM 875 N N . TRP A 1 117 ? -10.758 11.940 6.429 1.00 86.94 117 TRP A N 1
ATOM 876 C CA . TRP A 1 117 ? -9.439 11.728 7.017 1.00 86.94 117 TRP A CA 1
ATOM 877 C C . TRP A 1 117 ? -8.316 12.452 6.272 1.00 86.94 117 TRP A C 1
ATOM 879 O O . TRP A 1 117 ? -7.312 12.779 6.887 1.00 86.94 117 TRP A O 1
ATOM 889 N N . PHE A 1 118 ? -8.463 12.698 4.966 1.00 86.31 118 PHE A N 1
ATOM 890 C CA . PHE A 1 118 ? -7.487 13.472 4.188 1.00 86.31 118 PHE A CA 1
ATOM 891 C C . PHE A 1 118 ? -7.818 14.972 4.114 1.00 86.31 118 PHE A C 1
ATOM 893 O O . PHE A 1 118 ? -6.989 15.733 3.606 1.00 86.31 118 PHE A O 1
ATOM 900 N N . LYS A 1 119 ? -9.007 15.375 4.584 1.00 75.31 119 LYS A N 1
ATOM 901 C CA . LYS A 1 119 ? -9.416 16.776 4.764 1.00 75.31 119 LYS A CA 1
ATOM 902 C C . LYS A 1 119 ? -8.689 17.400 5.947 1.00 75.31 119 LYS A C 1
ATOM 904 O O . LYS A 1 119 ? -8.200 18.532 5.752 1.00 75.31 119 LYS A O 1
#

Sequence (119 aa):
PAKGALLLSSLRSRPMSGHAWCARMLRNLLRVHAAASDAPRTLGAADRLLLVGAAQPAVTSAAEQLDCAAQSAYVIYALRWEARRDEARASLQRLLADRRLAKAEALQLEELLASGWFK

Nearest PDB structures (foldseek):
  8gab-assembly2_C  TM=6.410E-01  e=5.170E-01  synthetic construct
  5l9u-assembly1_X  TM=5.998E-01  e=9.458E-01  Homo sapiens
  5l0y-assembly1_A  TM=5.297E-01  e=1.115E+00  Thermochaetoides thermophila DSM 1495
  5l4k-assembly1_P  TM=5.656E-01  e=2.405E+00  Homo sapiens
  4u1c-assembly1_A  TM=5.062E-01  e=8.048E+00  Saccharomyces cerevisiae S288C

Solvent-accessible surface area (backbone atoms only — not comparable to full-atom values): 6706 Å² total; per-residue (Å²): 114,73,70,59,55,53,52,52,53,53,50,66,75,53,78,68,33,54,24,51,46,32,25,53,49,44,53,50,50,50,62,54,38,76,76,60,76,54,59,72,66,47,53,59,52,51,53,53,40,53,53,52,33,69,73,43,74,88,67,55,52,76,66,34,50,48,49,22,46,47,37,50,22,51,48,37,58,76,68,65,38,67,96,47,44,68,60,24,50,55,40,48,52,55,52,63,69,38,87,84,57,52,72,70,58,41,51,54,49,50,56,56,57,68,30,83,86,69,106

Organism: NCBI:txid221442

Mean predicted aligned error: 7.73 Å

Secondary structure (DSSP, 8-state):
-HHHHHHHHHHHHS---HHHHHHHHHHHHHHHHHHH--HHHHHHHHHHHHHHHHH-GGG--HHHHHHHHHHHHHHHHHTT-GGGHHHHHHHHHHHHT-TTS-HHHHHHHHHHHTSTTT-

pLDDT: mean 79.18, std 11.71, range [43.25, 93.31]